Protein AF-A0A7W0JUP0-F1 (afdb_monomer)

Solvent-accessible surface area (backbone atoms only — not comparable to full-atom values): 7526 Å² total; per-residue (Å²): 131,84,57,73,53,82,44,72,46,52,61,75,67,42,57,67,49,53,58,51,48,40,34,74,72,65,75,31,56,70,46,83,52,75,69,55,96,67,21,47,28,40,33,39,35,84,51,100,44,38,35,40,35,37,31,26,31,69,88,77,69,44,63,45,33,39,35,38,25,50,76,85,39,69,42,37,35,39,40,43,36,67,71,41,78,52,93,95,42,80,43,61,32,29,40,40,33,22,50,68,85,40,83,57,42,51,37,49,40,87,54,69,60,84,79,71,80,77,76,81,86,84,80,84,87,80,83,79,133

Foldseek 3Di:
DADEDQDLDPCVFCVVVVQVVCVVVVVWDKDFDDADDQFGWIWTDPDPFWIKIFTAGNPPRHTQKIFIGGNNQTAKIKGFAPFDDAPPDTTGQWIFMDGSNHTDYTYGYPHHDPPDDDPPDDDDDDDDD

Sequence (129 aa):
FRVSETAASRHWGMMGFDTLNRAIEGQLVTARQRDEGNDYVVEVKFNPQDTVRYWINQQTFLIDKISTRYNSQVLIEEQRSDYRRADCMMLPFHIVTRLQGQRFADLSIESYDLKSRVPEATFTITVGR

Secondary structure (DSSP, 8-state):
--B--B---HHHHHHHHHHHHHHHTTSSEEEEPPPBTTEEEEEEESSSSEEEEEEEETTT--EEEEEEEETTEEEEEEEEEEEEEETTEEEEEEEEEEETTEEEEEEE------SS-PPP---------

Radius of gyration: 16.38 Å; Cα contacts (8 Å, |Δi|>4): 237; chains: 1; bounding box: 34×52×35 Å

pLDDT: mean 78.34, std 18.41, range [30.36, 95.38]

Mean predicted aligned error: 8.94 Å

Nearest PDB structures (foldseek):
  2p4b-assembly1_B  TM=6.823E-01  e=9.230E-01  Escherichia coli K-12
  8trh-assembly1_0  TM=5.128E-01  e=3.203E-01  Homo sapiens
  8t1l-assembly1_V  TM=5.779E-01  e=2.013E+00  Mus musculus
  2zf3-assembly3_F  TM=5.325E-01  e=3.515E+00  Chromobacterium violaceum
  3c6k-assembly1_B  TM=5.615E-01  e=6.858E+00  Homo sapiens

Structure (mmCIF, N/CA/C/O backbone):
data_AF-A0A7W0JUP0-F1
#
_entry.id   AF-A0A7W0JUP0-F1
#
loop_
_atom_site.group_PDB
_atom_site.id
_atom_site.type_symbol
_atom_site.label_atom_id
_atom_site.label_alt_id
_atom_site.label_comp_id
_atom_site.label_asym_id
_atom_site.label_entity_id
_atom_site.label_seq_id
_atom_site.pdbx_PDB_ins_code
_atom_site.Cartn_x
_atom_site.Cartn_y
_atom_site.Cartn_z
_atom_site.occupancy
_atom_site.B_iso_or_equiv
_atom_site.auth_seq_id
_atom_site.auth_comp_id
_atom_site.auth_asym_id
_atom_site.auth_atom_id
_atom_site.pdbx_PDB_model_num
ATOM 1 N N . PHE A 1 1 ? -15.508 -4.549 -17.452 1.00 30.36 1 PHE A N 1
ATOM 2 C CA . PHE A 1 1 ? -14.326 -3.916 -18.067 1.00 30.36 1 PHE A CA 1
ATOM 3 C C . PHE A 1 1 ? -13.095 -4.450 -17.354 1.00 30.36 1 PHE A C 1
ATOM 5 O O . PHE A 1 1 ? -13.087 -4.432 -16.133 1.00 30.36 1 PHE A O 1
ATOM 12 N N . ARG A 1 2 ? -12.122 -5.022 -18.073 1.00 31.11 2 ARG A N 1
ATOM 13 C CA . ARG A 1 2 ? -10.851 -5.493 -17.502 1.00 31.11 2 ARG A CA 1
ATOM 14 C C . ARG A 1 2 ? -9.800 -4.506 -17.998 1.00 31.11 2 ARG A C 1
ATOM 16 O O . ARG A 1 2 ? -9.439 -4.553 -19.168 1.00 31.11 2 ARG A O 1
ATOM 23 N N . VAL A 1 3 ? -9.435 -3.537 -17.165 1.00 30.88 3 VAL A N 1
ATOM 24 C CA . VAL A 1 3 ? -8.355 -2.602 -17.495 1.00 30.88 3 VAL A CA 1
ATOM 25 C C . VAL A 1 3 ? -7.055 -3.334 -17.182 1.00 30.88 3 VAL A C 1
ATOM 27 O O . VAL A 1 3 ? -6.768 -3.602 -16.020 1.00 30.88 3 VAL A O 1
ATOM 30 N N . SER A 1 4 ? -6.339 -3.736 -18.231 1.00 30.86 4 SER A N 1
ATOM 31 C CA . SER A 1 4 ? -4.958 -4.209 -18.154 1.00 30.86 4 SER A CA 1
ATOM 32 C C . SER A 1 4 ? -4.100 -3.032 -18.587 1.00 30.86 4 SER A C 1
ATOM 34 O O . SER A 1 4 ? -4.002 -2.744 -19.777 1.00 30.86 4 SER A O 1
ATOM 36 N N . GLU A 1 5 ? -3.576 -2.286 -17.624 1.00 37.50 5 GLU A N 1
ATOM 37 C CA . GLU A 1 5 ? -2.682 -1.166 -17.895 1.00 37.50 5 GLU A CA 1
ATOM 38 C C . GLU A 1 5 ? -1.245 -1.665 -17.749 1.00 37.50 5 GLU A C 1
ATOM 40 O O . GLU A 1 5 ? -0.875 -2.174 -16.697 1.00 37.50 5 GLU A O 1
ATOM 45 N N . THR A 1 6 ? -0.429 -1.544 -18.794 1.00 36.75 6 THR A N 1
ATOM 46 C CA . THR A 1 6 ? 1.024 -1.706 -18.677 1.00 36.75 6 THR A CA 1
ATOM 47 C C . THR A 1 6 ? 1.583 -0.355 -18.249 1.00 36.75 6 THR A C 1
ATOM 49 O O . THR A 1 6 ? 1.863 0.504 -19.083 1.00 36.75 6 THR A O 1
ATOM 52 N N . ALA A 1 7 ? 1.667 -0.117 -16.941 1.00 41.81 7 ALA A N 1
ATOM 53 C CA . ALA A 1 7 ? 2.103 1.172 -16.415 1.00 41.81 7 ALA A CA 1
ATOM 54 C C . ALA A 1 7 ? 3.586 1.138 -16.013 1.00 41.81 7 ALA A C 1
ATOM 56 O O . ALA A 1 7 ? 3.973 0.387 -15.119 1.00 41.81 7 ALA A O 1
ATOM 57 N N . ALA A 1 8 ? 4.404 2.029 -16.582 1.00 45.47 8 ALA A N 1
ATOM 58 C CA . ALA A 1 8 ? 5.706 2.411 -16.024 1.00 45.47 8 ALA A CA 1
ATOM 59 C C . ALA A 1 8 ? 5.486 3.392 -14.854 1.00 45.47 8 ALA A C 1
ATOM 61 O O . ALA A 1 8 ? 5.827 4.571 -14.923 1.00 45.47 8 ALA A O 1
ATOM 62 N N . SER A 1 9 ? 4.785 2.959 -13.804 1.00 46.22 9 SER A N 1
ATOM 63 C CA . SER A 1 9 ? 4.281 3.878 -12.780 1.00 46.22 9 SER A CA 1
ATOM 64 C C . SER A 1 9 ? 5.138 3.894 -11.525 1.00 46.22 9 SER A C 1
ATOM 66 O O . SER A 1 9 ? 5.021 3.048 -10.636 1.00 46.22 9 SER A O 1
ATOM 68 N N . ARG A 1 10 ? 5.935 4.957 -11.406 1.00 49.06 10 ARG A N 1
ATOM 69 C CA . ARG A 1 10 ? 6.562 5.360 -10.144 1.00 49.06 10 ARG A CA 1
ATOM 70 C C . ARG A 1 10 ? 5.519 5.639 -9.050 1.00 49.06 10 ARG A C 1
ATOM 72 O O . ARG A 1 10 ? 5.759 5.322 -7.891 1.00 49.06 10 ARG A O 1
ATOM 79 N N . HIS A 1 11 ? 4.360 6.202 -9.399 1.00 48.91 11 HIS A N 1
ATOM 80 C CA . HIS A 1 11 ? 3.352 6.634 -8.424 1.00 48.91 11 HIS A CA 1
ATOM 81 C C . HIS A 1 11 ? 2.616 5.466 -7.748 1.00 48.91 11 HIS A C 1
ATOM 83 O O . HIS A 1 11 ? 2.455 5.484 -6.531 1.00 48.91 11 HIS A O 1
ATOM 89 N N . TRP A 1 12 ? 2.229 4.420 -8.487 1.00 48.44 12 TRP A N 1
ATOM 90 C CA . TRP A 1 12 ? 1.422 3.314 -7.941 1.00 48.44 12 TRP A CA 1
ATOM 91 C C . TRP A 1 12 ? 2.189 2.489 -6.898 1.00 48.44 12 TRP A C 1
ATOM 93 O O . TRP A 1 12 ? 1.651 2.161 -5.841 1.00 48.44 12 TRP A O 1
ATOM 103 N N . GLY A 1 13 ? 3.477 2.221 -7.144 1.00 48.84 13 GLY A N 1
ATOM 104 C CA . GLY A 1 13 ? 4.335 1.550 -6.164 1.00 48.84 13 GLY A CA 1
ATOM 105 C C . GLY A 1 13 ? 4.539 2.391 -4.900 1.00 48.84 13 GLY A C 1
ATOM 106 O O . GLY A 1 13 ? 4.413 1.868 -3.791 1.00 48.84 13 GLY A O 1
ATOM 107 N N . MET A 1 14 ? 4.790 3.696 -5.071 1.00 53.84 14 MET A N 1
ATOM 108 C CA . MET A 1 14 ? 5.216 4.616 -4.008 1.00 53.84 14 MET A CA 1
ATOM 109 C C . MET A 1 14 ? 4.084 5.159 -3.125 1.00 53.84 14 MET A C 1
ATOM 111 O O . MET A 1 14 ? 4.357 5.493 -1.976 1.00 53.84 14 MET A O 1
ATOM 115 N N . MET A 1 15 ? 2.830 5.222 -3.595 1.00 55.91 15 MET A N 1
ATOM 116 C CA . MET A 1 15 ? 1.713 5.785 -2.809 1.00 55.91 15 MET A CA 1
ATOM 117 C C . MET A 1 15 ? 1.514 5.090 -1.449 1.00 55.91 15 MET A C 1
ATOM 119 O O . MET A 1 15 ? 1.268 5.750 -0.440 1.00 55.91 15 MET A O 1
ATOM 123 N N . GLY A 1 16 ? 1.692 3.766 -1.395 1.00 58.41 16 GLY A N 1
ATOM 124 C CA . GLY A 1 16 ? 1.624 3.012 -0.138 1.00 58.41 16 GLY A CA 1
ATOM 125 C C . GLY A 1 16 ? 2.785 3.317 0.817 1.00 58.41 16 GLY A C 1
ATOM 126 O O . GLY A 1 16 ? 2.583 3.356 2.029 1.00 58.41 16 GLY A O 1
ATOM 127 N N . PHE A 1 17 ? 3.978 3.579 0.275 1.00 65.62 17 PHE A N 1
ATOM 128 C CA . PHE A 1 17 ? 5.181 3.868 1.058 1.00 65.62 17 PHE A CA 1
ATOM 129 C C . PHE A 1 17 ? 5.213 5.309 1.581 1.00 65.62 17 PHE A C 1
ATOM 131 O O . PHE A 1 17 ? 5.631 5.507 2.714 1.00 65.62 17 PHE A O 1
ATOM 138 N N . ASP A 1 18 ? 4.733 6.302 0.821 1.00 70.31 18 ASP A N 1
ATOM 139 C CA . ASP A 1 18 ? 4.717 7.709 1.266 1.00 70.31 18 ASP A CA 1
ATOM 140 C C . ASP A 1 18 ? 3.900 7.893 2.552 1.00 70.31 18 ASP A C 1
ATOM 142 O O . ASP A 1 18 ? 4.351 8.515 3.509 1.00 70.31 18 ASP A O 1
ATOM 146 N N . THR A 1 19 ? 2.720 7.274 2.617 1.00 72.38 19 THR A N 1
ATOM 147 C CA . THR A 1 19 ? 1.865 7.340 3.811 1.00 72.38 19 THR A CA 1
ATOM 148 C C . THR A 1 19 ? 2.534 6.690 5.026 1.00 72.38 19 THR A C 1
ATOM 150 O O . THR A 1 19 ? 2.495 7.261 6.116 1.00 72.38 19 THR A O 1
ATOM 153 N N . LEU A 1 20 ? 3.185 5.530 4.854 1.00 74.12 20 LEU A N 1
ATOM 154 C CA . LEU A 1 20 ? 3.957 4.892 5.927 1.00 74.12 20 LEU A CA 1
ATOM 155 C C . LEU A 1 20 ? 5.149 5.751 6.361 1.00 74.12 20 LEU A C 1
ATOM 157 O O . LEU A 1 20 ? 5.380 5.887 7.558 1.00 74.12 20 LEU A O 1
ATOM 161 N N . ASN A 1 21 ? 5.865 6.367 5.418 1.00 75.56 21 ASN A N 1
ATOM 162 C CA . ASN A 1 21 ? 6.992 7.250 5.715 1.00 75.56 21 ASN A CA 1
ATOM 163 C C . ASN A 1 21 ? 6.547 8.458 6.546 1.00 75.56 21 ASN A C 1
ATOM 165 O O . ASN A 1 21 ? 7.122 8.708 7.600 1.00 75.56 21 ASN A O 1
ATOM 169 N N . ARG A 1 22 ? 5.461 9.138 6.158 1.00 72.50 22 ARG A N 1
ATOM 170 C CA . ARG A 1 22 ? 4.888 10.244 6.948 1.00 72.50 22 ARG A CA 1
ATOM 171 C C . ARG A 1 22 ? 4.457 9.800 8.347 1.00 72.50 22 ARG A C 1
ATOM 173 O O . ARG A 1 22 ? 4.610 10.543 9.314 1.00 72.50 22 ARG A O 1
ATOM 180 N N . ALA A 1 23 ? 3.931 8.583 8.471 1.00 76.75 23 ALA A N 1
ATOM 181 C CA . ALA A 1 23 ? 3.611 7.975 9.760 1.00 76.75 23 ALA A CA 1
ATOM 182 C C . ALA A 1 23 ? 4.863 7.733 10.626 1.00 76.75 23 ALA A C 1
ATOM 184 O O . ALA A 1 23 ? 4.847 8.043 11.815 1.00 76.75 23 ALA A O 1
ATOM 185 N N . ILE A 1 24 ? 5.950 7.224 10.038 1.00 77.69 24 ILE A N 1
ATOM 186 C CA . ILE A 1 24 ? 7.244 7.019 10.714 1.00 77.69 24 ILE A CA 1
ATOM 187 C C . ILE A 1 24 ? 7.852 8.358 11.152 1.00 77.69 24 ILE A C 1
ATOM 189 O O . ILE A 1 24 ? 8.390 8.460 12.251 1.00 77.69 24 ILE A O 1
ATOM 193 N N . GLU A 1 25 ? 7.710 9.398 10.333 1.00 82.69 25 GLU A N 1
ATOM 194 C CA . GLU A 1 25 ? 8.134 10.771 10.636 1.00 82.69 25 GLU A CA 1
ATOM 195 C C . GLU A 1 25 ? 7.253 11.462 11.698 1.00 82.69 25 GLU A C 1
ATOM 197 O O . GLU A 1 25 ? 7.487 12.620 12.040 1.00 82.69 25 GLU A O 1
ATOM 202 N N . GLY A 1 26 ? 6.233 10.775 12.228 1.00 78.19 26 GLY A N 1
ATOM 203 C CA . GLY A 1 26 ? 5.339 11.295 13.265 1.00 78.19 26 GLY A CA 1
ATOM 204 C C . GLY A 1 26 ? 4.312 12.312 12.762 1.00 78.19 26 GLY A C 1
ATOM 205 O O . GLY A 1 26 ? 3.623 12.932 13.568 1.00 78.19 26 GLY A O 1
ATOM 206 N N . GLN A 1 27 ? 4.182 12.484 11.444 1.00 79.06 27 GLN A N 1
ATOM 207 C CA . GLN A 1 27 ? 3.223 13.414 10.837 1.00 79.06 27 GLN A CA 1
ATOM 208 C C . GLN A 1 27 ? 1.799 12.848 10.809 1.00 79.06 27 GLN A C 1
ATOM 210 O O . GLN A 1 27 ? 0.837 13.606 10.697 1.00 79.06 27 GLN A O 1
ATOM 215 N N . LEU A 1 28 ? 1.653 11.522 10.901 1.00 81.31 28 LEU A N 1
ATOM 216 C CA . LEU A 1 28 ? 0.366 10.829 10.935 1.00 81.31 28 LEU A CA 1
ATOM 217 C C . LEU A 1 28 ? 0.271 9.929 12.164 1.00 81.31 28 LEU A C 1
ATOM 219 O O . LEU A 1 28 ? 1.247 9.305 12.580 1.00 81.31 28 LEU A O 1
ATOM 223 N N . VAL A 1 29 ? -0.934 9.830 12.728 1.00 85.25 29 VAL A N 1
ATOM 224 C CA . VAL A 1 29 ? -1.194 8.962 13.880 1.00 85.25 29 VAL A CA 1
ATOM 225 C C . VAL A 1 29 ? -1.162 7.508 13.426 1.00 85.25 29 VAL A C 1
ATOM 227 O O . VAL A 1 29 ? -1.875 7.122 12.499 1.00 85.25 29 VAL A O 1
ATOM 230 N N . THR A 1 30 ? -0.381 6.682 14.118 1.00 83.56 30 THR A N 1
ATOM 231 C CA . THR A 1 30 ? -0.307 5.241 13.872 1.00 83.56 30 THR A CA 1
ATOM 232 C C . THR A 1 30 ? -0.900 4.455 15.033 1.00 83.56 30 THR A C 1
ATOM 234 O O . THR A 1 30 ? -0.784 4.826 16.200 1.00 83.56 30 THR A O 1
ATOM 237 N N . ALA A 1 31 ? -1.569 3.354 14.713 1.00 83.50 31 ALA A N 1
ATOM 238 C CA . ALA A 1 31 ? -2.089 2.400 15.671 1.00 83.50 31 ALA A CA 1
ATOM 239 C C . ALA A 1 31 ? -1.638 1.000 15.262 1.00 83.50 31 ALA A C 1
ATOM 241 O O . ALA A 1 31 ? -1.997 0.490 14.197 1.00 83.50 31 ALA A O 1
ATOM 242 N N . ARG A 1 32 ? -0.858 0.359 16.132 1.00 79.19 32 ARG A N 1
ATOM 243 C CA . ARG A 1 32 ? -0.496 -1.043 15.961 1.00 79.19 32 ARG A CA 1
ATOM 244 C C . ARG A 1 32 ? -1.728 -1.913 16.196 1.00 79.19 32 ARG A C 1
ATOM 246 O O . ARG A 1 32 ? -2.367 -1.805 17.239 1.00 79.19 32 ARG A O 1
ATOM 253 N N . GLN A 1 33 ? -2.055 -2.760 15.229 1.00 88.88 33 GLN A N 1
ATOM 254 C CA . GLN A 1 33 ? -3.123 -3.747 15.365 1.00 88.88 33 GLN A CA 1
ATOM 255 C C . GLN A 1 33 ? -2.549 -5.090 15.815 1.00 88.88 33 GLN A C 1
ATOM 257 O O . GLN A 1 33 ? -1.334 -5.269 15.870 1.00 88.88 33 GLN A O 1
ATOM 262 N N . ARG A 1 34 ? -3.422 -6.044 16.144 1.00 87.69 34 ARG A N 1
ATOM 263 C CA . ARG A 1 34 ? -2.998 -7.431 16.345 1.00 87.69 34 ARG A CA 1
ATOM 264 C C . ARG A 1 34 ? -2.439 -7.984 15.031 1.00 87.69 34 ARG A C 1
ATOM 266 O O . ARG A 1 34 ? -2.976 -7.685 13.971 1.00 87.69 34 ARG A O 1
ATOM 273 N N . ASP A 1 35 ? -1.391 -8.794 15.124 1.00 90.00 35 ASP A N 1
ATOM 274 C CA . ASP A 1 35 ? -0.888 -9.554 13.979 1.00 90.00 35 ASP A CA 1
ATOM 275 C C . ASP A 1 35 ? -1.943 -10.488 13.407 1.00 90.00 35 ASP A C 1
ATOM 277 O O . ASP A 1 35 ? -2.729 -11.096 14.142 1.00 90.00 35 ASP A O 1
ATOM 281 N N . GLU A 1 36 ? -1.931 -10.607 12.087 1.00 90.69 36 GLU A N 1
ATOM 282 C CA . GLU A 1 36 ? -2.827 -11.476 11.342 1.00 90.69 36 GLU A CA 1
ATOM 283 C C . GLU A 1 36 ? -1.980 -12.435 10.513 1.00 90.69 36 GLU A C 1
ATOM 285 O O . GLU A 1 36 ? -1.239 -12.024 9.625 1.00 90.69 36 GLU A O 1
ATOM 290 N N . GLY A 1 37 ? -2.068 -13.730 10.828 1.00 91.25 37 GLY A N 1
ATOM 291 C CA . GLY A 1 37 ? -1.254 -14.747 10.172 1.00 91.25 37 GLY A CA 1
ATOM 292 C C . GLY A 1 37 ? 0.238 -14.469 10.347 1.00 91.25 37 GLY A C 1
ATOM 293 O O . GLY A 1 37 ? 0.770 -14.619 11.444 1.00 91.25 37 GLY A O 1
ATOM 294 N N . ASN A 1 38 ? 0.887 -14.086 9.252 1.00 93.06 38 ASN A N 1
ATOM 295 C CA . ASN A 1 38 ? 2.328 -13.887 9.156 1.00 93.06 38 ASN A CA 1
ATOM 296 C C . ASN A 1 38 ? 2.715 -12.416 8.914 1.00 93.06 38 ASN A C 1
ATOM 298 O O . ASN A 1 38 ? 3.831 -12.123 8.483 1.00 93.06 38 ASN A O 1
ATOM 302 N N . ASP A 1 39 ? 1.780 -11.501 9.178 1.00 94.12 39 ASP A N 1
ATOM 303 C CA . ASP A 1 39 ? 1.921 -10.082 8.888 1.00 94.12 39 ASP A CA 1
ATOM 304 C C . ASP A 1 39 ? 1.864 -9.232 10.154 1.00 94.12 39 ASP A C 1
ATOM 306 O O . ASP A 1 39 ? 0.982 -9.385 11.008 1.00 94.12 39 ASP A O 1
ATOM 310 N N . TYR A 1 40 ? 2.762 -8.250 10.222 1.00 92.56 40 TYR A N 1
ATOM 311 C CA . TYR A 1 40 ? 2.555 -7.066 11.032 1.00 92.56 40 TYR A CA 1
ATOM 312 C C . TYR A 1 40 ? 1.426 -6.234 10.441 1.00 92.56 40 TYR A C 1
ATOM 314 O O . TYR A 1 40 ? 1.501 -5.774 9.303 1.00 92.56 40 TYR A O 1
ATOM 322 N N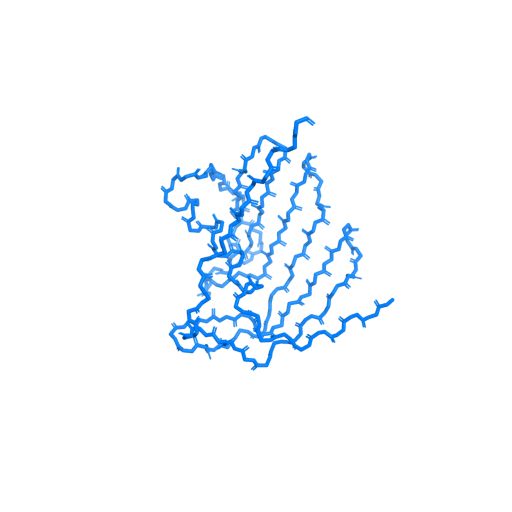 . VAL A 1 41 ? 0.396 -5.990 11.246 1.00 94.25 41 VAL A N 1
ATOM 323 C CA . VAL A 1 41 ? -0.728 -5.139 10.860 1.00 94.25 41 VAL A CA 1
ATOM 324 C C . VAL A 1 41 ? -0.578 -3.757 11.485 1.00 94.25 41 VAL A C 1
ATOM 326 O O . VAL A 1 41 ? -0.604 -3.602 12.714 1.00 94.25 41 VAL A O 1
ATOM 329 N N . VAL A 1 42 ? -0.425 -2.745 10.633 1.00 91.50 42 VAL A N 1
ATOM 330 C CA . VAL A 1 42 ? -0.243 -1.340 11.022 1.00 91.50 42 VAL A CA 1
ATOM 331 C C . VAL A 1 42 ? -1.367 -0.507 10.431 1.00 91.50 42 VAL A C 1
ATOM 333 O O . VAL A 1 42 ? -1.640 -0.592 9.239 1.00 91.50 42 VAL A O 1
ATOM 336 N N . GLU A 1 43 ? -2.021 0.309 11.251 1.00 92.25 43 GLU A N 1
ATOM 337 C CA . GLU A 1 43 ? -3.045 1.250 10.803 1.00 92.25 43 GLU A CA 1
ATOM 338 C C . GLU A 1 43 ? -2.533 2.686 10.931 1.00 92.25 43 GLU A C 1
ATOM 340 O O . GLU A 1 43 ? -2.098 3.103 12.001 1.00 92.25 43 GLU A O 1
ATOM 345 N N . VAL A 1 44 ? -2.598 3.441 9.841 1.00 90.62 44 VAL A N 1
ATOM 346 C CA . VAL A 1 44 ? -2.296 4.871 9.772 1.00 90.62 44 VAL A CA 1
ATOM 347 C C . VAL A 1 44 ? -3.615 5.625 9.654 1.00 90.62 44 VAL A C 1
ATOM 349 O O . VAL A 1 44 ? -4.469 5.269 8.841 1.00 90.62 44 VAL A O 1
ATOM 352 N N . LYS A 1 45 ? -3.802 6.657 10.474 1.00 89.00 45 LYS A N 1
ATOM 353 C CA . LYS A 1 45 ? -5.027 7.459 10.515 1.00 89.00 45 LYS A CA 1
ATOM 354 C C . LYS A 1 45 ? -4.755 8.844 9.949 1.00 89.00 45 LYS A C 1
ATOM 356 O O . LYS A 1 45 ? -3.913 9.568 10.480 1.00 89.00 45 LYS A O 1
ATOM 361 N N . PHE A 1 46 ? -5.499 9.220 8.914 1.00 84.38 46 PHE A N 1
ATOM 362 C CA . PHE A 1 46 ? -5.502 10.592 8.400 1.00 84.38 46 PHE A CA 1
ATOM 363 C C . PHE A 1 46 ? -6.448 11.471 9.215 1.00 84.38 46 PHE A C 1
ATOM 365 O O . PHE A 1 46 ? -6.153 12.629 9.497 1.00 84.38 46 PHE A O 1
ATOM 372 N N . ASN A 1 47 ? -7.587 10.906 9.614 1.00 85.88 47 ASN A N 1
ATOM 373 C CA . ASN A 1 47 ? -8.572 11.509 10.506 1.00 85.88 47 ASN A CA 1
ATOM 374 C C . ASN A 1 47 ? -9.370 10.381 11.216 1.00 85.88 47 ASN A C 1
ATOM 376 O O . ASN A 1 47 ? -9.048 9.204 11.027 1.00 85.88 47 ASN A O 1
ATOM 380 N N . PRO A 1 48 ? -10.372 10.682 12.068 1.00 84.12 48 PRO A N 1
ATOM 381 C CA . PRO A 1 48 ? -11.129 9.643 12.775 1.00 84.12 48 PRO A CA 1
ATOM 382 C C . PRO A 1 48 ? -11.888 8.660 11.870 1.00 84.12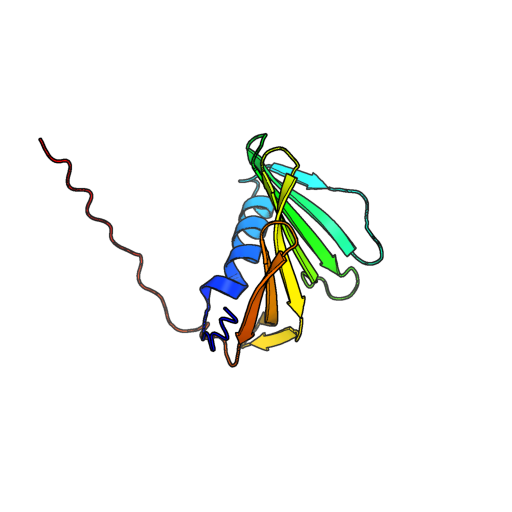 48 PRO A C 1
ATOM 384 O O . PRO A 1 48 ? -12.183 7.548 12.306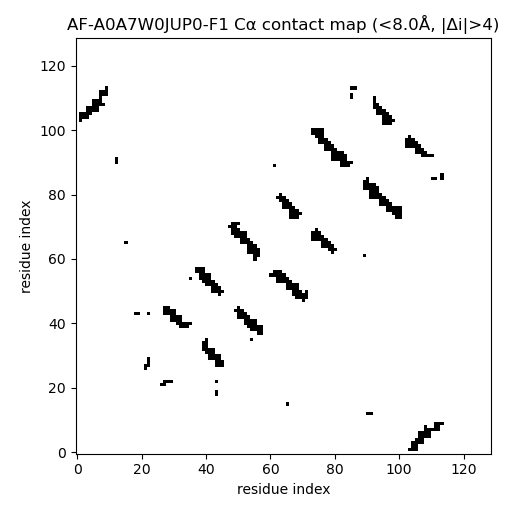 1.00 84.12 48 PRO A O 1
ATOM 387 N N . GLN A 1 49 ? -12.228 9.061 10.645 1.00 88.62 49 GLN A N 1
ATOM 388 C CA . GLN A 1 49 ? -13.027 8.282 9.703 1.00 88.62 49 GLN A CA 1
ATOM 389 C C . GLN A 1 49 ? -12.180 7.593 8.629 1.00 88.62 49 GLN A C 1
ATOM 391 O O . GLN A 1 49 ? -12.559 6.513 8.182 1.00 88.62 49 GLN A O 1
ATOM 396 N N . ASP A 1 50 ? -11.078 8.213 8.214 1.00 91.00 50 ASP A N 1
ATOM 397 C CA . ASP A 1 50 ? -10.234 7.791 7.098 1.00 91.00 50 ASP A CA 1
ATOM 398 C C . ASP A 1 50 ? -8.914 7.195 7.595 1.00 91.00 50 ASP A C 1
ATOM 400 O O . ASP A 1 50 ? -8.081 7.874 8.217 1.00 91.00 50 ASP A O 1
ATOM 404 N N . THR A 1 51 ? -8.742 5.902 7.334 1.00 91.81 51 THR A N 1
ATOM 405 C CA . THR A 1 51 ? -7.564 5.145 7.750 1.00 91.81 51 THR A CA 1
ATOM 406 C C . THR A 1 51 ? -7.056 4.250 6.632 1.00 91.81 51 THR A C 1
ATOM 408 O O . THR A 1 51 ? -7.815 3.731 5.813 1.00 91.81 51 THR A O 1
ATOM 411 N N . VAL A 1 52 ? -5.747 4.017 6.624 1.00 92.69 52 VAL A N 1
ATOM 412 C CA . VAL A 1 52 ? -5.113 3.021 5.762 1.00 92.69 52 VAL A CA 1
ATOM 413 C C . VAL A 1 52 ? -4.438 1.981 6.632 1.00 92.69 52 VAL A C 1
ATOM 415 O O . VAL A 1 52 ? -3.712 2.301 7.570 1.00 92.69 52 VAL A O 1
ATOM 418 N N . ARG A 1 53 ? -4.689 0.713 6.325 1.00 93.81 53 ARG A N 1
ATOM 419 C CA . ARG A 1 53 ? -4.100 -0.428 7.019 1.00 93.81 53 ARG A CA 1
ATOM 420 C C . ARG A 1 53 ? -3.161 -1.184 6.094 1.00 93.81 53 ARG A C 1
ATOM 422 O O . ARG A 1 53 ? -3.495 -1.420 4.936 1.00 93.81 53 ARG A O 1
ATOM 429 N N . TYR A 1 54 ? -2.023 -1.578 6.641 1.00 93.44 54 TYR A N 1
ATOM 430 C CA . TYR A 1 54 ? -0.940 -2.278 5.970 1.00 93.44 54 TYR A CA 1
ATOM 431 C C . TYR A 1 54 ? -0.740 -3.635 6.624 1.00 93.44 54 TYR A C 1
ATOM 433 O O . TYR A 1 54 ? -0.693 -3.716 7.851 1.00 93.44 54 TYR A O 1
ATOM 441 N N . TRP A 1 55 ? -0.591 -4.667 5.801 1.00 95.38 55 TRP A N 1
ATOM 442 C CA . TRP A 1 55 ? -0.120 -5.986 6.205 1.00 95.38 55 TRP A CA 1
ATOM 443 C C . TRP A 1 55 ? 1.300 -6.129 5.679 1.00 95.38 55 TRP A C 1
ATOM 445 O O . TRP A 1 55 ? 1.521 -6.095 4.467 1.00 95.38 55 TRP A O 1
ATOM 455 N N . ILE A 1 56 ? 2.252 -6.185 6.601 1.00 92.50 56 ILE A N 1
ATOM 456 C CA . ILE A 1 56 ? 3.683 -6.199 6.321 1.00 92.50 56 ILE A CA 1
ATOM 457 C C . ILE A 1 56 ? 4.223 -7.563 6.728 1.00 92.50 56 ILE A C 1
ATOM 459 O O . ILE A 1 56 ? 4.238 -7.895 7.912 1.00 92.50 56 ILE A O 1
ATOM 463 N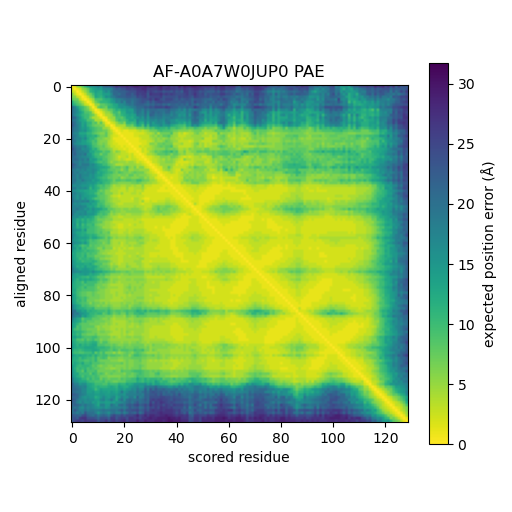 N . ASN A 1 57 ? 4.706 -8.317 5.754 1.00 94.06 57 ASN A N 1
ATOM 464 C CA . ASN A 1 57 ? 5.232 -9.656 5.935 1.00 94.06 57 ASN A CA 1
ATOM 465 C C . ASN A 1 57 ? 6.371 -9.674 6.963 1.00 94.06 57 ASN A C 1
ATOM 467 O O . ASN A 1 57 ? 7.344 -8.928 6.834 1.00 94.06 57 ASN A O 1
ATOM 471 N N . GLN A 1 58 ? 6.281 -10.535 7.976 1.00 92.25 58 GLN A N 1
ATOM 472 C CA . GLN A 1 58 ? 7.217 -10.519 9.105 1.00 92.25 58 GLN A CA 1
ATOM 473 C C . GLN A 1 58 ? 8.646 -10.950 8.743 1.00 92.25 58 GLN A C 1
ATOM 475 O O . GLN A 1 58 ? 9.591 -10.560 9.425 1.00 92.25 58 GLN A O 1
ATOM 480 N N . GLN A 1 59 ? 8.832 -11.750 7.689 1.00 93.81 59 GLN A N 1
ATOM 481 C CA . GLN A 1 59 ? 10.151 -12.246 7.281 1.00 93.81 59 GLN A CA 1
ATOM 482 C C . GLN A 1 59 ? 10.812 -11.327 6.264 1.00 93.81 59 GLN A C 1
ATOM 484 O O . GLN A 1 59 ? 12.023 -11.124 6.312 1.00 93.81 59 GLN A O 1
ATOM 489 N N . THR A 1 60 ? 10.032 -10.812 5.315 1.00 91.50 60 THR A N 1
ATOM 490 C CA . THR A 1 60 ? 10.570 -10.023 4.199 1.00 91.50 60 THR A CA 1
ATOM 491 C C . THR A 1 60 ? 10.446 -8.518 4.403 1.00 91.50 60 THR A C 1
ATOM 493 O O . THR A 1 60 ? 11.118 -7.763 3.704 1.00 91.50 60 THR A O 1
ATOM 496 N N . PHE A 1 61 ? 9.610 -8.079 5.349 1.00 88.88 61 PHE A N 1
ATOM 497 C CA . PHE A 1 61 ? 9.232 -6.679 5.567 1.00 88.88 61 PHE A CA 1
ATOM 498 C C . PHE A 1 61 ? 8.581 -6.010 4.342 1.00 88.88 61 PHE A C 1
ATOM 500 O O . PHE A 1 61 ? 8.517 -4.783 4.253 1.00 88.88 61 PHE A O 1
ATOM 507 N N . LEU A 1 62 ? 8.082 -6.808 3.394 1.00 91.25 62 LEU A N 1
ATOM 508 C CA . LEU A 1 62 ? 7.351 -6.340 2.220 1.00 91.25 62 LEU A CA 1
ATOM 509 C C . LEU A 1 62 ? 5.856 -6.210 2.539 1.00 91.25 62 LEU A C 1
ATOM 511 O O . LEU A 1 62 ? 5.337 -6.870 3.434 1.00 91.25 62 LEU A O 1
ATOM 515 N N . ILE A 1 63 ? 5.165 -5.318 1.830 1.00 92.25 63 ILE A N 1
ATOM 516 C CA . ILE A 1 63 ? 3.749 -5.018 2.076 1.00 92.25 63 ILE A CA 1
ATOM 517 C C . ILE A 1 63 ? 2.880 -5.955 1.235 1.00 92.25 63 ILE A C 1
ATOM 519 O O . ILE A 1 63 ? 2.661 -5.683 0.061 1.00 92.25 63 ILE A O 1
ATOM 523 N N . ASP A 1 64 ? 2.319 -7.002 1.826 1.00 93.62 64 ASP A N 1
ATOM 524 C CA . ASP A 1 64 ? 1.498 -7.977 1.097 1.00 93.62 64 ASP A CA 1
ATOM 525 C C . ASP A 1 64 ? 0.116 -7.403 0.727 1.00 93.62 64 ASP A C 1
ATOM 527 O O . ASP A 1 64 ? -0.435 -7.675 -0.349 1.00 93.62 64 ASP A O 1
ATOM 531 N N . LYS A 1 65 ? -0.446 -6.553 1.598 1.00 94.38 65 LYS A N 1
ATOM 532 C CA . LYS A 1 65 ? -1.776 -5.957 1.412 1.00 94.38 65 LYS A CA 1
ATOM 533 C C . LYS A 1 65 ? -1.867 -4.537 1.962 1.00 94.38 65 LYS A C 1
ATOM 535 O O . LYS A 1 65 ? -1.288 -4.209 2.997 1.00 94.38 65 LYS A O 1
ATOM 540 N N . ILE A 1 66 ? -2.681 -3.720 1.298 1.00 93.50 66 ILE A N 1
ATOM 541 C CA . ILE A 1 66 ? -3.127 -2.411 1.781 1.00 93.50 66 ILE A CA 1
ATOM 542 C C . ILE A 1 66 ? -4.655 -2.366 1.752 1.00 93.50 66 ILE A C 1
ATOM 544 O O . ILE A 1 66 ? -5.275 -2.879 0.822 1.00 93.50 66 ILE A O 1
ATOM 548 N N . SER A 1 67 ? -5.280 -1.752 2.755 1.00 93.88 67 SER A N 1
ATOM 549 C CA . SER A 1 67 ? -6.707 -1.425 2.711 1.00 93.88 67 SER A CA 1
ATOM 550 C C . SER A 1 67 ? -6.962 0.012 3.137 1.00 93.88 67 SER A C 1
ATOM 552 O O . SER A 1 67 ? -6.610 0.379 4.260 1.00 93.88 67 SER A O 1
ATOM 554 N N . THR A 1 68 ? -7.649 0.775 2.297 1.00 92.75 68 THR A N 1
ATOM 555 C CA . THR A 1 68 ? -8.176 2.099 2.635 1.00 92.75 68 THR A CA 1
ATOM 556 C C . THR A 1 68 ? -9.589 1.952 3.173 1.00 92.75 68 THR A C 1
ATOM 558 O O . THR A 1 68 ? -10.430 1.255 2.588 1.00 92.75 68 THR A O 1
ATOM 561 N N . ARG A 1 69 ? -9.854 2.597 4.305 1.00 91.62 69 ARG A N 1
ATOM 562 C CA . ARG A 1 69 ? -11.099 2.478 5.053 1.00 91.62 69 ARG A CA 1
ATOM 563 C C . ARG A 1 69 ? -11.701 3.853 5.283 1.00 91.62 69 ARG A C 1
ATOM 565 O O . ARG A 1 69 ? -10.999 4.774 5.672 1.00 91.62 69 ARG A O 1
ATOM 572 N N . TYR A 1 70 ? -13.014 3.946 5.123 1.00 92.50 70 TYR A N 1
ATOM 573 C CA . TYR A 1 70 ? -13.798 5.120 5.486 1.00 92.50 70 TYR A CA 1
ATOM 574 C C . TYR A 1 70 ? -14.913 4.702 6.438 1.00 92.50 70 TYR A C 1
ATOM 576 O O . TYR A 1 70 ? -15.623 3.734 6.167 1.00 92.50 70 TYR A O 1
ATOM 584 N N . ASN A 1 71 ? -15.065 5.394 7.567 1.00 91.56 71 ASN A N 1
ATOM 585 C CA . ASN A 1 71 ? -16.013 5.028 8.626 1.00 91.56 71 ASN A CA 1
ATOM 586 C C . ASN A 1 71 ? -15.901 3.545 9.022 1.00 91.56 71 ASN A C 1
ATOM 588 O O . ASN A 1 71 ? -16.896 2.833 9.147 1.00 91.56 71 ASN A O 1
ATOM 592 N N . SER A 1 72 ? -14.665 3.059 9.173 1.00 87.88 72 SER A N 1
ATOM 593 C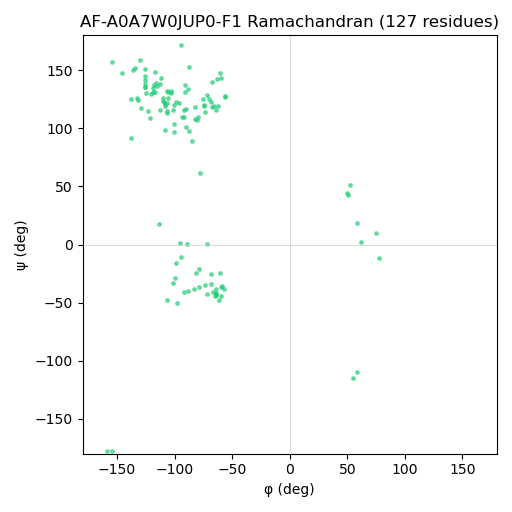 CA . SER A 1 72 ? -14.345 1.654 9.464 1.00 87.88 72 SER A CA 1
ATOM 594 C C . SER A 1 72 ? -14.783 0.638 8.401 1.00 87.88 72 SER A C 1
ATOM 596 O O . SER A 1 72 ? -14.529 -0.554 8.586 1.00 87.88 72 SER A O 1
ATOM 598 N N . GLN A 1 73 ? -15.370 1.060 7.282 1.00 92.69 73 GLN A N 1
ATOM 599 C CA . GLN A 1 73 ? -15.698 0.196 6.151 1.00 92.69 73 GLN A CA 1
ATOM 600 C C . GLN A 1 73 ? -14.543 0.173 5.158 1.00 92.69 73 GLN A C 1
ATOM 602 O O . GLN A 1 73 ? -13.948 1.204 4.861 1.00 92.69 73 GLN A O 1
ATOM 607 N N . VAL A 1 74 ? -14.218 -1.010 4.643 1.00 93.25 74 VAL A N 1
ATOM 608 C CA . VAL A 1 74 ? -13.182 -1.161 3.619 1.00 93.25 74 VAL A CA 1
ATOM 609 C C . VAL A 1 74 ? -13.728 -0.655 2.289 1.00 93.25 74 VAL A C 1
ATOM 611 O O . VAL A 1 74 ? -14.718 -1.183 1.785 1.00 93.25 74 VAL A O 1
ATOM 614 N N . LEU A 1 75 ? -13.076 0.359 1.724 1.00 92.19 75 LEU A N 1
ATOM 615 C CA . LEU A 1 75 ? -13.432 0.906 0.418 1.00 92.19 75 LEU A CA 1
ATOM 616 C C . LEU A 1 75 ? -12.543 0.342 -0.679 1.00 92.19 75 LEU A C 1
ATOM 618 O O . LEU A 1 75 ? -13.053 -0.133 -1.688 1.00 92.19 75 LEU A O 1
ATOM 622 N N . ILE A 1 76 ? -11.228 0.390 -0.480 1.00 92.25 76 ILE A N 1
ATOM 623 C CA . ILE A 1 76 ? -10.240 -0.037 -1.470 1.00 92.25 76 ILE A CA 1
ATOM 624 C C . ILE A 1 76 ? -9.321 -1.055 -0.810 1.00 92.25 76 ILE A C 1
ATOM 626 O O . ILE A 1 76 ? -8.868 -0.845 0.313 1.00 92.25 76 ILE A O 1
ATOM 630 N N . GLU A 1 77 ? -9.033 -2.145 -1.510 1.00 94.38 77 GLU A N 1
ATOM 631 C CA . GLU A 1 77 ? -8.009 -3.109 -1.119 1.00 94.38 77 GLU A CA 1
ATOM 632 C C . GLU A 1 77 ? -7.024 -3.306 -2.259 1.00 94.38 77 GLU A C 1
ATOM 634 O O . GLU A 1 77 ? -7.425 -3.519 -3.400 1.00 94.38 77 GLU A O 1
ATOM 639 N N . GLU A 1 78 ? -5.741 -3.312 -1.935 1.00 93.19 78 GLU A N 1
ATOM 640 C CA . GLU A 1 78 ? -4.667 -3.667 -2.851 1.00 93.19 78 GLU A CA 1
ATOM 641 C C . GLU A 1 78 ? -3.967 -4.914 -2.329 1.00 93.19 78 GLU A C 1
ATOM 643 O O . GLU A 1 78 ? -3.593 -4.982 -1.159 1.00 93.19 78 GLU A O 1
ATOM 648 N N . GLN A 1 79 ? -3.767 -5.893 -3.202 1.00 94.69 79 GLN A N 1
ATOM 649 C CA . GLN A 1 79 ? -2.867 -7.018 -2.966 1.00 94.69 79 GLN A CA 1
ATOM 650 C C . GLN A 1 79 ? -1.631 -6.834 -3.828 1.00 94.69 79 GLN A C 1
ATOM 652 O O . GLN A 1 79 ? -1.760 -6.550 -5.019 1.00 94.69 79 GLN A O 1
ATOM 657 N N . ARG 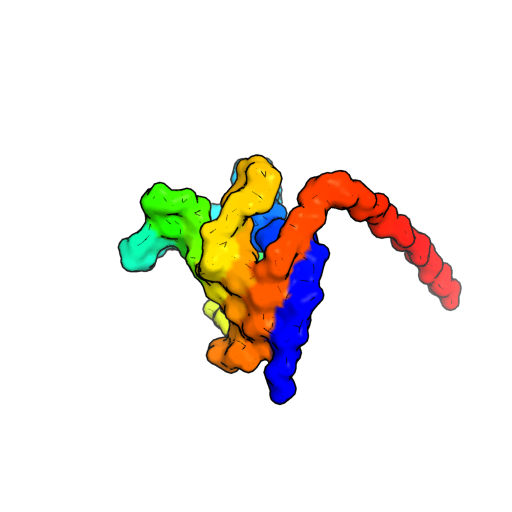A 1 80 ? -0.454 -6.998 -3.233 1.00 92.94 80 ARG A N 1
ATOM 658 C CA . ARG A 1 80 ? 0.834 -6.772 -3.887 1.00 92.94 80 ARG A CA 1
ATOM 659 C C . ARG A 1 80 ? 1.598 -8.085 -3.954 1.00 92.94 80 ARG A C 1
ATOM 661 O O . ARG A 1 80 ? 1.567 -8.888 -3.031 1.00 92.94 80 ARG A O 1
ATOM 668 N N . SER A 1 81 ? 2.240 -8.330 -5.086 1.00 94.38 81 SER A N 1
ATOM 669 C CA . SER A 1 81 ? 2.958 -9.574 -5.359 1.00 94.38 81 SER A CA 1
ATOM 670 C C . SER A 1 81 ? 4.000 -9.360 -6.459 1.00 94.38 81 SER A C 1
ATOM 672 O O . SER A 1 81 ? 4.177 -8.239 -6.939 1.00 94.38 81 SER A O 1
ATOM 674 N N . ASP A 1 82 ? 4.701 -10.434 -6.836 1.00 94.81 82 ASP A N 1
ATOM 675 C CA . ASP A 1 82 ? 5.812 -10.401 -7.800 1.00 94.81 82 ASP A CA 1
ATOM 676 C C . ASP A 1 82 ? 6.867 -9.351 -7.418 1.00 94.81 82 ASP A C 1
ATOM 678 O O . ASP A 1 82 ? 7.223 -8.455 -8.183 1.00 94.81 82 ASP A O 1
ATOM 682 N N . TYR A 1 83 ? 7.323 -9.413 -6.167 1.00 92.62 83 TYR A N 1
ATOM 683 C CA . TYR A 1 83 ? 8.343 -8.498 -5.683 1.00 92.62 83 TYR A CA 1
ATOM 684 C C . TYR A 1 83 ? 9.674 -8.769 -6.376 1.00 92.62 83 TYR A C 1
ATOM 686 O O . TYR A 1 83 ? 10.269 -9.837 -6.225 1.00 92.62 83 TYR A O 1
ATOM 694 N N . ARG A 1 84 ? 10.170 -7.768 -7.101 1.00 92.31 84 ARG A N 1
ATOM 695 C CA . ARG A 1 84 ? 11.463 -7.814 -7.787 1.00 92.31 84 ARG A CA 1
ATOM 696 C C . ARG A 1 84 ? 12.279 -6.578 -7.448 1.00 92.31 84 ARG A C 1
ATOM 698 O O . ARG A 1 84 ? 11.758 -5.545 -7.021 1.00 92.31 84 ARG A O 1
ATOM 705 N N . ARG A 1 85 ? 13.592 -6.695 -7.628 1.00 88.75 85 ARG A N 1
ATOM 706 C CA . ARG A 1 85 ? 14.506 -5.578 -7.415 1.00 88.75 85 ARG A CA 1
ATOM 707 C C . ARG A 1 85 ? 14.395 -4.594 -8.577 1.00 88.75 85 ARG A C 1
ATOM 709 O O . ARG A 1 85 ? 14.600 -4.971 -9.727 1.00 88.75 85 ARG A O 1
ATOM 716 N N . ALA A 1 86 ? 14.129 -3.336 -8.257 1.00 84.00 86 ALA A N 1
ATOM 717 C CA . ALA A 1 86 ? 14.221 -2.203 -9.163 1.00 84.00 86 ALA A CA 1
ATOM 718 C C . ALA A 1 86 ? 15.226 -1.205 -8.574 1.00 84.00 86 ALA A C 1
ATOM 720 O O . ALA A 1 86 ? 14.972 -0.584 -7.542 1.00 84.00 86 ALA A O 1
ATOM 721 N N . ASP A 1 87 ? 16.394 -1.092 -9.210 1.00 82.62 87 ASP A N 1
ATOM 722 C CA . ASP A 1 87 ? 17.540 -0.327 -8.700 1.00 82.62 87 ASP A CA 1
ATOM 723 C C . ASP A 1 87 ? 17.956 -0.782 -7.276 1.00 82.62 87 ASP A C 1
ATOM 725 O O . ASP A 1 87 ? 18.375 -1.931 -7.073 1.00 82.62 87 ASP A O 1
ATOM 729 N N . CYS A 1 88 ? 17.819 0.077 -6.265 1.00 79.12 88 CYS A N 1
ATOM 730 C CA . CYS A 1 88 ? 18.130 -0.223 -4.868 1.00 79.12 88 CYS A CA 1
ATOM 731 C C . CYS A 1 88 ? 16.921 -0.672 -4.028 1.00 79.12 88 CYS A C 1
ATOM 733 O O . CYS A 1 88 ? 17.094 -0.938 -2.841 1.00 79.12 88 CYS A O 1
ATOM 735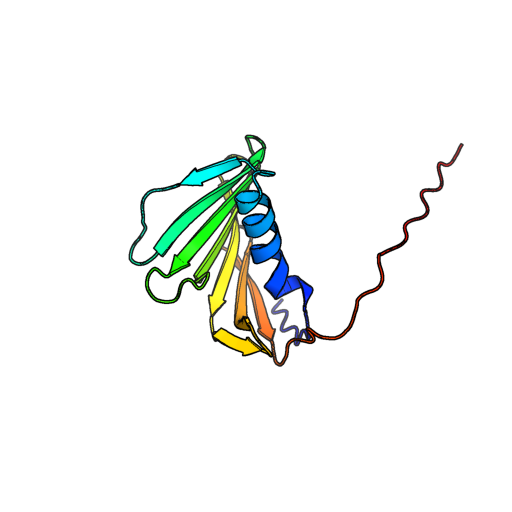 N N . MET A 1 89 ? 15.725 -0.784 -4.616 1.00 80.56 89 MET A N 1
ATOM 736 C CA . MET A 1 89 ? 14.482 -1.072 -3.889 1.00 80.56 89 MET A CA 1
ATOM 737 C C . MET A 1 89 ? 13.851 -2.405 -4.310 1.00 80.56 89 MET A C 1
ATOM 739 O O . MET A 1 89 ? 13.941 -2.810 -5.469 1.00 80.56 89 MET A O 1
ATOM 743 N N . MET A 1 90 ? 13.177 -3.079 -3.374 1.00 87.44 90 MET A N 1
ATOM 744 C CA . MET A 1 90 ? 12.277 -4.200 -3.670 1.00 87.44 90 MET A CA 1
ATOM 745 C C . MET A 1 90 ? 10.857 -3.662 -3.850 1.00 87.44 90 MET A C 1
ATOM 747 O O . MET A 1 90 ? 10.280 -3.124 -2.907 1.00 87.44 90 MET A O 1
ATOM 751 N N . LEU A 1 91 ? 10.299 -3.798 -5.053 1.00 89.12 91 LEU A N 1
ATOM 752 C CA . LEU A 1 91 ? 8.995 -3.238 -5.420 1.00 89.12 91 LEU A CA 1
ATOM 753 C C . LEU A 1 91 ? 8.065 -4.325 -5.984 1.00 89.12 91 LEU A C 1
ATOM 755 O O . LEU A 1 91 ? 8.568 -5.293 -6.555 1.00 89.12 91 LEU A O 1
ATOM 759 N N . PRO A 1 92 ? 6.734 -4.193 -5.833 1.00 91.44 92 PRO A N 1
ATOM 760 C CA . PRO A 1 92 ? 5.773 -5.182 -6.318 1.00 91.44 92 PRO A CA 1
ATOM 761 C C . PRO A 1 92 ? 5.474 -5.001 -7.807 1.00 91.44 92 PRO A C 1
ATOM 763 O O . PRO A 1 92 ? 4.903 -3.991 -8.194 1.00 91.44 92 PRO A O 1
ATOM 766 N N . PHE A 1 93 ? 5.764 -5.984 -8.652 1.00 90.62 93 PHE A N 1
ATOM 767 C CA . PHE A 1 93 ? 5.476 -5.872 -10.085 1.00 90.62 93 PHE A CA 1
ATOM 768 C C . PHE A 1 93 ? 4.069 -6.359 -10.462 1.00 90.62 93 PHE A C 1
ATOM 770 O O . PHE A 1 93 ? 3.679 -6.286 -11.626 1.00 90.62 93 PHE A O 1
ATOM 777 N N . HIS A 1 94 ? 3.276 -6.807 -9.489 1.00 91.81 94 HIS A N 1
ATOM 778 C CA . HIS A 1 94 ? 1.884 -7.176 -9.701 1.00 91.81 94 HIS A CA 1
ATOM 779 C C . HIS A 1 94 ? 0.999 -6.669 -8.560 1.00 91.81 94 HIS A C 1
ATOM 781 O O 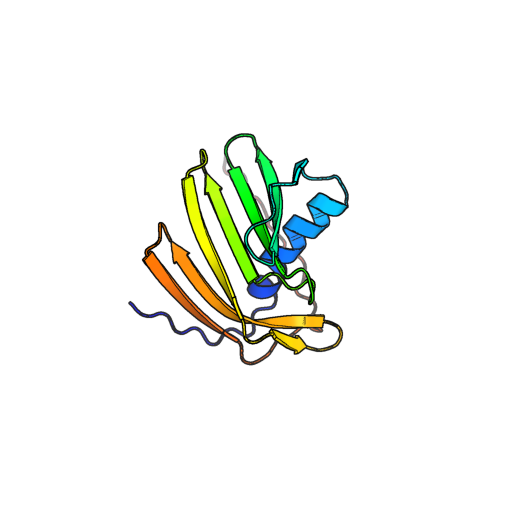. HIS A 1 94 ? 1.253 -6.959 -7.385 1.00 91.81 94 HIS A O 1
ATOM 787 N N . ILE A 1 95 ? -0.044 -5.910 -8.908 1.00 90.88 95 ILE A N 1
ATOM 788 C CA . ILE A 1 95 ? -0.972 -5.290 -7.958 1.00 90.88 95 ILE A CA 1
ATOM 789 C C . ILE A 1 95 ? -2.413 -5.568 -8.386 1.00 90.88 95 ILE A C 1
ATOM 791 O O . ILE A 1 95 ? -2.832 -5.208 -9.482 1.00 90.88 95 ILE A O 1
ATOM 795 N N . VAL A 1 96 ? -3.204 -6.158 -7.492 1.00 92.06 96 VAL A N 1
ATOM 796 C CA . VAL A 1 96 ? -4.642 -6.362 -7.703 1.00 92.06 96 VAL A CA 1
ATOM 797 C C . VAL A 1 96 ? -5.425 -5.420 -6.806 1.00 92.06 96 VAL A C 1
ATOM 799 O O . VAL A 1 96 ? -5.358 -5.542 -5.582 1.00 92.06 96 VAL A O 1
ATOM 802 N N . THR A 1 97 ? -6.230 -4.546 -7.407 1.00 90.44 97 THR A N 1
ATOM 803 C CA . THR A 1 97 ? -7.079 -3.599 -6.676 1.00 90.44 97 THR A CA 1
ATOM 804 C C . THR A 1 97 ? -8.529 -4.069 -6.669 1.00 90.44 97 THR A C 1
ATOM 806 O O . THR A 1 97 ? -9.101 -4.420 -7.708 1.00 90.44 97 THR A O 1
ATOM 809 N N . ARG A 1 98 ? -9.154 -4.047 -5.493 1.00 93.12 98 ARG A N 1
ATOM 810 C CA . ARG A 1 98 ? -10.588 -4.261 -5.294 1.00 93.12 98 ARG A CA 1
ATOM 811 C C . ARG A 1 98 ? -11.227 -2.985 -4.765 1.00 93.12 98 ARG A C 1
ATOM 813 O O . ARG A 1 98 ? -10.689 -2.365 -3.855 1.00 93.12 98 ARG A O 1
ATOM 820 N N . LEU A 1 99 ? -12.385 -2.632 -5.310 1.00 90.75 99 LEU A N 1
ATOM 821 C CA . LEU A 1 99 ? -13.249 -1.571 -4.805 1.00 90.75 99 LEU A CA 1
ATOM 822 C C . LEU A 1 99 ? -14.481 -2.238 -4.187 1.00 90.75 99 LEU A C 1
ATOM 824 O O . LEU A 1 99 ? -15.170 -2.999 -4.863 1.00 90.75 99 LEU A O 1
ATOM 828 N N . GLN A 1 100 ? -14.726 -2.006 -2.898 1.00 90.00 100 GLN A N 1
ATOM 829 C CA . GLN A 1 100 ? -15.824 -2.614 -2.134 1.00 90.00 100 GLN A CA 1
ATOM 830 C C . GLN A 1 100 ? -15.869 -4.150 -2.286 1.00 90.00 100 GLN A C 1
ATOM 832 O O . GLN A 1 100 ? -16.917 -4.755 -2.502 1.00 90.00 100 GLN A O 1
ATOM 837 N N . GLY A 1 101 ? -14.693 -4.786 -2.239 1.00 89.50 101 GLY A N 1
ATOM 838 C CA . GLY A 1 101 ? -14.523 -6.235 -2.396 1.00 89.50 101 GLY A CA 1
ATOM 839 C C . GLY A 1 101 ? -14.613 -6.754 -3.838 1.00 89.50 101 GLY A C 1
ATOM 840 O O . GLY A 1 101 ? -14.217 -7.891 -4.099 1.00 89.50 101 GLY A O 1
ATOM 841 N N . GLN A 1 102 ? -15.056 -5.943 -4.802 1.00 90.94 102 GLN A N 1
ATOM 842 C CA . GLN A 1 102 ? -15.109 -6.331 -6.211 1.00 90.94 102 GLN A CA 1
ATOM 843 C C . GLN A 1 102 ? -13.792 -6.013 -6.915 1.00 90.94 102 GLN A C 1
ATOM 845 O O . GLN A 1 102 ? -13.250 -4.919 -6.773 1.00 90.94 102 GLN A O 1
ATOM 850 N N . ARG A 1 103 ? -13.267 -6.961 -7.702 1.00 90.19 103 ARG A N 1
ATOM 851 C CA . ARG A 1 103 ? -12.037 -6.744 -8.477 1.00 90.19 103 ARG A CA 1
ATOM 852 C C . ARG A 1 103 ? -12.250 -5.616 -9.482 1.00 90.19 103 ARG A C 1
ATOM 854 O O . ARG A 1 103 ? -13.098 -5.727 -10.362 1.00 90.19 103 ARG A O 1
ATOM 861 N N . PHE A 1 104 ? -11.450 -4.569 -9.341 1.00 86.75 104 PHE A N 1
ATOM 862 C CA . PHE A 1 104 ? -11.522 -3.365 -10.155 1.00 86.75 104 PHE A CA 1
ATOM 863 C C . PHE A 1 104 ? -10.356 -3.293 -11.144 1.00 86.75 104 PHE A C 1
ATOM 865 O O . PHE A 1 104 ? -10.580 -3.088 -12.335 1.00 86.75 104 PHE A O 1
ATOM 872 N N . ALA A 1 105 ? -9.130 -3.533 -10.668 1.00 84.81 105 ALA A N 1
ATOM 873 C CA . ALA A 1 105 ? -7.924 -3.476 -11.486 1.00 84.81 105 ALA A CA 1
ATOM 874 C C . ALA A 1 105 ? -7.007 -4.678 -11.246 1.00 84.81 105 ALA A C 1
ATOM 876 O O . ALA A 1 105 ? -7.007 -5.297 -10.177 1.00 84.81 105 ALA A O 1
ATOM 877 N N . ASP A 1 106 ? -6.249 -5.005 -12.285 1.00 88.94 106 ASP A N 1
ATOM 878 C CA . ASP A 1 106 ? -5.262 -6.075 -12.319 1.00 88.94 106 ASP A CA 1
ATOM 879 C C . ASP A 1 106 ? -4.026 -5.554 -13.049 1.00 88.94 106 ASP A C 1
ATOM 881 O O . ASP A 1 106 ? -3.977 -5.540 -14.278 1.00 88.94 106 ASP A O 1
ATOM 885 N N . LEU A 1 107 ? -3.090 -5.007 -12.284 1.00 85.50 107 LEU A N 1
ATOM 886 C CA . LEU A 1 107 ? -1.961 -4.251 -12.795 1.00 85.50 107 LEU A CA 1
ATOM 887 C C . LEU A 1 107 ? -0.714 -5.133 -12.813 1.00 85.50 107 LEU A C 1
ATOM 889 O O . LEU A 1 107 ? -0.252 -5.583 -11.765 1.00 85.50 107 LEU A O 1
ATOM 893 N N . SER A 1 108 ? -0.146 -5.322 -14.002 1.00 87.88 108 SER A N 1
ATOM 894 C CA . SER A 1 108 ? 1.198 -5.872 -14.185 1.00 87.88 108 SER A CA 1
ATOM 895 C C . SER A 1 108 ? 2.146 -4.745 -14.577 1.00 87.88 108 SER A C 1
ATOM 897 O O . SER A 1 108 ? 1.891 -4.003 -15.524 1.00 87.88 108 SER A O 1
ATOM 899 N N . ILE A 1 109 ? 3.234 -4.605 -13.833 1.00 83.62 109 ILE A N 1
ATOM 900 C CA . ILE A 1 109 ? 4.257 -3.585 -14.044 1.00 83.62 109 ILE A CA 1
ATOM 901 C C . ILE A 1 109 ? 5.438 -4.273 -14.718 1.00 83.62 109 ILE A C 1
ATOM 903 O O . ILE A 1 109 ? 5.898 -5.318 -14.269 1.00 83.62 109 ILE A O 1
ATOM 907 N N . GLU A 1 110 ? 5.935 -3.704 -15.811 1.00 83.44 110 GLU A N 1
ATOM 908 C CA . GLU A 1 110 ? 7.101 -4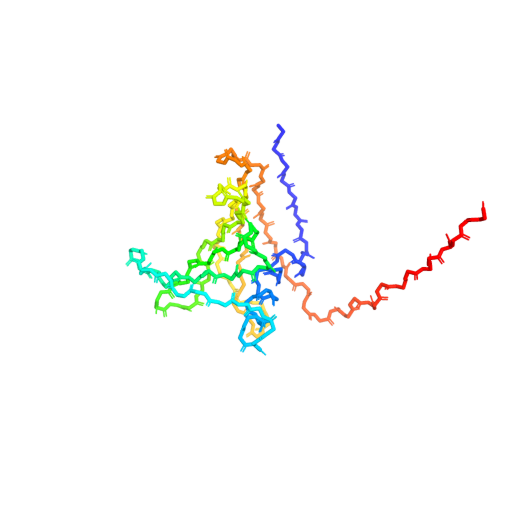.252 -16.514 1.00 83.44 110 GLU A CA 1
ATOM 909 C C . GLU A 1 110 ? 8.408 -3.696 -15.950 1.00 83.44 110 GLU A C 1
ATOM 911 O O . GLU A 1 110 ? 9.388 -4.426 -15.789 1.00 83.44 110 GLU A O 1
ATOM 916 N N . SER A 1 111 ? 8.421 -2.402 -15.626 1.00 80.31 111 SER A N 1
ATOM 917 C CA . SER A 1 111 ? 9.586 -1.705 -15.090 1.00 80.31 111 SER A CA 1
ATOM 918 C C . SER A 1 111 ? 9.190 -0.486 -14.256 1.00 80.31 111 SER A C 1
ATOM 920 O O . SER A 1 111 ? 8.113 0.088 -14.422 1.00 80.31 111 SER A O 1
ATOM 922 N N . TYR A 1 112 ? 10.099 -0.083 -13.368 1.00 79.00 112 TYR A N 1
ATOM 923 C CA . TYR A 1 112 ? 10.007 1.159 -12.612 1.00 79.00 112 TYR A CA 1
ATOM 924 C C . TYR A 1 112 ? 11.061 2.144 -13.100 1.00 79.00 112 TYR A C 1
ATOM 926 O O . TYR A 1 112 ? 12.258 1.858 -13.036 1.00 79.00 112 TYR A O 1
ATOM 934 N N . ASP A 1 113 ? 10.627 3.331 -13.511 1.00 75.38 113 ASP A N 1
ATOM 935 C CA . ASP A 1 113 ? 11.530 4.458 -13.705 1.00 75.38 113 ASP A CA 1
ATOM 936 C C . ASP A 1 113 ? 11.697 5.228 -12.387 1.00 75.38 113 ASP A C 1
ATOM 938 O O . ASP A 1 113 ? 10.862 6.044 -11.989 1.00 75.38 113 ASP A O 1
ATOM 942 N N . LEU A 1 114 ? 12.787 4.924 -11.683 1.00 73.12 114 LEU A N 1
ATOM 943 C CA . LEU A 1 114 ? 13.137 5.546 -10.403 1.00 73.12 114 LEU A CA 1
ATOM 944 C C . LEU A 1 114 ? 14.094 6.737 -10.559 1.00 73.12 114 LEU A C 1
ATOM 946 O O . LEU A 1 114 ? 14.323 7.466 -9.593 1.00 73.12 114 LEU A O 1
ATOM 950 N N . LYS A 1 115 ? 14.658 6.938 -11.756 1.00 68.56 115 LYS A N 1
ATOM 951 C CA . LYS A 1 115 ? 15.729 7.914 -12.011 1.00 68.56 115 LYS A CA 1
ATOM 952 C C . LYS A 1 115 ? 15.204 9.207 -12.621 1.00 68.56 115 LYS A C 1
ATOM 954 O O . LYS A 1 115 ? 15.783 10.266 -12.372 1.00 68.56 115 LYS A O 1
ATOM 959 N N . SER A 1 116 ? 14.100 9.150 -13.362 1.00 67.00 116 SER A N 1
ATOM 960 C CA . SER A 1 116 ? 13.467 10.348 -13.907 1.00 67.00 116 SER A CA 1
ATOM 961 C C . SER A 1 116 ? 12.914 11.230 -12.790 1.00 67.00 116 SER A C 1
ATOM 963 O O . SER A 1 116 ? 12.045 10.826 -12.011 1.00 67.00 116 SER A O 1
ATOM 965 N N . ARG A 1 117 ? 13.418 12.466 -12.699 1.00 58.94 117 ARG A N 1
ATOM 966 C CA . ARG A 1 117 ? 12.826 13.501 -11.846 1.00 58.94 117 ARG A CA 1
ATOM 967 C C . ARG A 1 117 ? 11.535 13.979 -12.500 1.00 58.94 117 ARG A C 1
ATOM 969 O O . ARG A 1 117 ? 11.582 14.595 -13.559 1.00 58.94 117 ARG A O 1
ATOM 976 N N . VAL A 1 118 ? 10.397 13.711 -11.862 1.00 57.62 118 VAL A N 1
ATOM 977 C CA . VAL A 1 118 ? 9.139 14.373 -12.220 1.00 57.62 118 VAL A CA 1
ATOM 978 C C . VAL A 1 118 ? 9.234 15.801 -11.671 1.00 57.62 118 VAL A C 1
ATOM 980 O O . VAL A 1 118 ? 9.451 15.944 -10.466 1.00 57.62 118 VAL A O 1
ATOM 983 N N . PRO A 1 119 ? 9.172 16.847 -12.513 1.00 54.84 119 PRO A N 1
ATOM 984 C CA . PRO A 1 119 ? 9.198 18.224 -12.032 1.00 54.84 119 PRO A CA 1
ATOM 985 C C . PRO A 1 119 ? 7.999 18.486 -11.113 1.00 54.84 119 PRO A C 1
ATOM 987 O O . PRO A 1 119 ? 6.935 17.892 -11.296 1.00 54.84 119 PRO A O 1
ATOM 990 N N . GLU A 1 120 ? 8.171 19.359 -10.117 1.00 52.06 120 GLU A N 1
ATOM 991 C CA . GLU A 1 120 ? 7.069 19.750 -9.235 1.00 52.06 120 GLU A CA 1
ATOM 992 C C . GLU A 1 120 ? 5.906 20.303 -10.063 1.00 52.06 120 GLU A C 1
ATOM 994 O O . GLU A 1 120 ? 6.081 21.190 -10.904 1.00 52.06 120 GLU A O 1
ATOM 999 N N . ALA A 1 121 ? 4.708 19.766 -9.833 1.00 46.72 121 ALA A N 1
ATOM 1000 C CA . ALA A 1 121 ? 3.509 20.251 -10.491 1.00 46.72 121 ALA A CA 1
ATOM 1001 C C . ALA A 1 121 ? 3.248 21.699 -10.055 1.00 46.72 121 ALA A C 1
ATOM 1003 O O . ALA A 1 121 ? 3.005 21.978 -8.882 1.00 46.72 121 ALA A O 1
ATOM 1004 N N . THR A 1 122 ? 3.313 22.630 -11.005 1.00 41.31 122 THR A N 1
ATOM 1005 C CA . THR A 1 122 ? 3.008 24.039 -10.757 1.00 41.31 122 THR A CA 1
ATOM 1006 C C . THR A 1 122 ? 1.523 24.265 -11.013 1.00 41.31 122 THR A C 1
ATOM 1008 O O . THR A 1 122 ? 1.053 24.101 -12.138 1.00 41.31 122 THR A O 1
ATOM 1011 N N . PHE A 1 123 ? 0.771 24.640 -9.980 1.00 50.59 123 PHE A N 1
ATOM 1012 C CA . PHE A 1 123 ? -0.646 24.974 -10.110 1.00 50.59 123 PHE A CA 1
ATOM 1013 C C . PHE A 1 123 ? -0.825 26.487 -9.997 1.00 50.59 123 PHE A C 1
ATOM 1015 O O . PHE A 1 123 ? -0.462 27.089 -8.988 1.00 50.59 123 PHE A O 1
ATOM 1022 N N . THR A 1 124 ? -1.405 27.115 -11.018 1.00 53.59 124 THR A N 1
ATOM 1023 C CA . THR A 1 124 ? -1.857 28.508 -10.934 1.00 53.59 124 THR A CA 1
ATOM 1024 C C . THR A 1 124 ? -3.325 28.511 -10.528 1.00 53.59 124 THR A C 1
ATOM 1026 O O . THR A 1 124 ? -4.189 28.122 -11.309 1.00 53.59 124 THR A O 1
ATOM 1029 N N . ILE A 1 125 ? -3.619 28.937 -9.299 1.00 49.59 125 ILE A N 1
ATOM 1030 C CA . ILE A 1 125 ? -4.999 29.135 -8.846 1.00 49.59 125 ILE A CA 1
ATOM 1031 C C . ILE A 1 125 ? -5.455 30.507 -9.344 1.00 49.59 125 ILE A C 1
ATOM 1033 O O . ILE A 1 125 ? -5.008 31.536 -8.839 1.00 49.59 125 ILE A O 1
ATOM 1037 N N . THR A 1 126 ? -6.341 30.540 -10.338 1.00 51.81 126 THR A N 1
ATOM 1038 C CA . THR A 1 126 ? -7.021 31.775 -10.743 1.00 51.81 126 THR A CA 1
ATOM 1039 C C . THR A 1 126 ? -8.334 31.884 -9.980 1.00 51.81 126 THR A C 1
ATOM 1041 O O . THR A 1 126 ? -9.264 31.118 -10.219 1.00 51.81 126 THR A O 1
ATOM 1044 N N . VAL A 1 127 ? -8.415 32.834 -9.050 1.00 49.31 127 VAL A N 1
ATOM 1045 C CA . VAL A 1 127 ? -9.677 33.166 -8.380 1.00 49.31 127 VAL A CA 1
ATOM 1046 C C . VAL A 1 127 ? -10.480 34.060 -9.327 1.00 49.31 127 VAL A C 1
ATOM 1048 O O . VAL A 1 127 ? -10.084 35.194 -9.595 1.00 49.31 127 VAL A O 1
ATOM 1051 N N . GLY A 1 128 ? -11.568 33.529 -9.888 1.00 58.44 128 GLY A N 1
ATOM 1052 C CA . GLY A 1 128 ? -12.543 34.322 -10.641 1.00 58.44 128 GLY A CA 1
ATOM 1053 C C . GLY A 1 128 ? -13.284 35.284 -9.709 1.00 58.44 128 GLY A C 1
ATOM 1054 O O . GLY A 1 128 ? -13.572 34.920 -8.569 1.00 58.44 128 GLY A O 1
ATOM 1055 N N . ARG A 1 129 ? -13.529 36.512 -10.179 1.00 46.03 129 ARG A N 1
ATOM 1056 C CA . ARG A 1 129 ? -14.345 37.519 -9.481 1.00 46.03 129 ARG A CA 1
ATOM 1057 C C . ARG A 1 129 ? -15.820 37.147 -9.473 1.00 46.03 129 ARG A C 1
ATOM 1059 O O . ARG A 1 129 ? -16.269 36.572 -10.488 1.00 46.03 129 ARG A O 1
#